Protein AF-A0A3D2RZ42-F1 (afdb_monomer)

Sequence (139 aa):
YDQDRFERKLFVTRKAIRSSLKDVEGFMITSMSSRTIVYKGMLIPHQMGDFFPDLSDSRLTSALALVHTRFPTNTFPRWDLVQPFRNLAHNGEINTLRGNINWMRGRRPTLESPLYEDISELQPIIIPRGSDSACMDNV

pLDDT: mean 91.93, std 5.29, range [71.94, 97.81]

Structure (mmCIF, N/CA/C/O backbone):
data_AF-A0A3D2RZ42-F1
#
_entry.id   AF-A0A3D2RZ42-F1
#
loop_
_atom_site.group_PDB
_atom_site.id
_atom_site.type_symbol
_atom_site.label_atom_id
_atom_site.label_alt_id
_atom_site.label_comp_id
_atom_site.label_asym_id
_atom_site.label_entity_id
_atom_site.label_seq_id
_atom_site.pdbx_PDB_ins_code
_atom_site.Cartn_x
_atom_site.Cartn_y
_atom_site.Car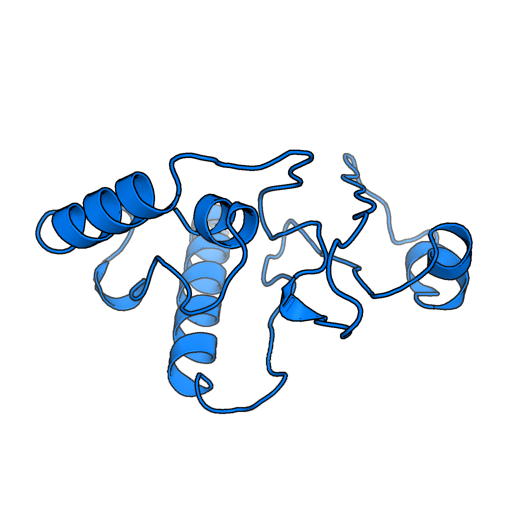tn_z
_atom_site.occupancy
_atom_site.B_iso_or_equiv
_atom_site.auth_seq_id
_atom_site.auth_comp_id
_atom_site.auth_asym_id
_atom_site.auth_atom_id
_atom_site.pdbx_PDB_model_num
ATOM 1 N N . TYR A 1 1 ? -24.497 -2.248 -7.172 1.00 77.00 1 TYR A N 1
ATOM 2 C CA . TYR A 1 1 ? -23.413 -2.688 -6.274 1.00 77.00 1 TYR A CA 1
ATOM 3 C C . TYR A 1 1 ? -22.697 -1.443 -5.787 1.00 77.00 1 TYR A C 1
ATOM 5 O O . TYR A 1 1 ? -22.402 -0.595 -6.617 1.00 77.00 1 TYR A O 1
ATOM 13 N N . ASP A 1 2 ? -22.503 -1.276 -4.479 1.00 94.56 2 ASP A N 1
ATOM 14 C CA . ASP A 1 2 ? -21.778 -0.114 -3.947 1.00 94.56 2 ASP A CA 1
ATOM 15 C C . ASP A 1 2 ? -20.274 -0.404 -3.998 1.00 94.56 2 ASP A C 1
ATOM 17 O O . ASP A 1 2 ? -19.731 -1.136 -3.165 1.00 94.56 2 ASP A O 1
ATOM 21 N N . GLN A 1 3 ? -19.629 0.142 -5.028 1.00 96.31 3 GLN A N 1
ATOM 22 C CA . GLN A 1 3 ? -18.212 -0.055 -5.293 1.00 96.31 3 GLN A CA 1
ATOM 23 C C . GLN A 1 3 ? -17.334 0.517 -4.174 1.00 96.31 3 GLN A C 1
ATOM 25 O O . GLN A 1 3 ? -16.361 -0.117 -3.772 1.00 96.31 3 GLN A O 1
ATOM 30 N N . ASP A 1 4 ? -17.679 1.683 -3.628 1.00 96.31 4 ASP A N 1
ATOM 31 C CA . ASP A 1 4 ? -16.879 2.304 -2.573 1.00 96.31 4 ASP A CA 1
ATOM 32 C C . ASP A 1 4 ? -17.012 1.529 -1.263 1.00 96.31 4 ASP A C 1
ATOM 34 O O . ASP A 1 4 ? -16.035 1.376 -0.529 1.00 96.31 4 ASP A O 1
ATOM 38 N N . ARG A 1 5 ? -18.194 0.971 -0.976 1.00 95.75 5 ARG A N 1
ATOM 39 C CA . ARG A 1 5 ? -18.367 0.041 0.146 1.00 95.75 5 ARG A CA 1
ATOM 40 C C . ARG A 1 5 ? -17.515 -1.208 -0.023 1.00 95.75 5 ARG A C 1
ATOM 42 O O . ARG A 1 5 ? -16.987 -1.700 0.973 1.00 95.75 5 ARG A O 1
ATOM 49 N N . PHE A 1 6 ? -17.367 -1.724 -1.241 1.00 96.94 6 PHE A N 1
ATOM 50 C CA . PHE A 1 6 ? -16.493 -2.869 -1.477 1.00 96.94 6 PHE A CA 1
ATOM 51 C C . PHE A 1 6 ? -15.021 -2.529 -1.248 1.00 96.94 6 PHE A C 1
ATOM 53 O O . PHE A 1 6 ? -14.350 -3.238 -0.502 1.00 96.94 6 PHE A O 1
ATOM 60 N N . GLU A 1 7 ? -14.544 -1.403 -1.780 1.00 97.31 7 GLU A N 1
ATOM 61 C CA . GLU A 1 7 ? -13.176 -0.929 -1.540 1.00 97.31 7 GLU A CA 1
ATOM 62 C C . GLU A 1 7 ? -12.903 -0.685 -0.047 1.00 97.31 7 GLU A C 1
ATOM 64 O O . GLU A 1 7 ? -11.860 -1.096 0.462 1.00 97.31 7 GLU A O 1
ATOM 69 N N . ARG A 1 8 ? -13.859 -0.105 0.698 1.00 95.25 8 ARG A N 1
ATOM 70 C CA . ARG A 1 8 ? -13.746 0.053 2.161 1.00 95.25 8 ARG A CA 1
ATOM 71 C C . ARG A 1 8 ? -13.646 -1.292 2.880 1.00 95.25 8 ARG A C 1
ATOM 73 O O . ARG A 1 8 ? -12.804 -1.440 3.763 1.00 95.25 8 ARG A O 1
ATOM 80 N N . LYS A 1 9 ? -14.450 -2.288 2.486 1.00 95.00 9 LYS A N 1
ATOM 81 C CA . LYS A 1 9 ? -14.354 -3.646 3.045 1.00 95.00 9 LYS A CA 1
ATOM 82 C C . LYS A 1 9 ? -12.984 -4.264 2.775 1.00 95.00 9 LYS A C 1
ATOM 84 O O . LYS A 1 9 ? -12.353 -4.738 3.710 1.00 95.00 9 LYS A O 1
ATOM 89 N N . LEU A 1 10 ? -12.490 -4.197 1.538 1.00 96.69 10 LEU A N 1
ATOM 90 C CA . LEU A 1 10 ? -11.157 -4.691 1.176 1.00 96.69 10 LEU A CA 1
ATOM 91 C C . LEU A 1 10 ? -10.045 -3.980 1.966 1.00 96.69 10 LEU A C 1
ATOM 93 O O . LEU A 1 10 ? -9.105 -4.626 2.430 1.00 96.69 10 LEU A O 1
ATOM 97 N N . PHE A 1 11 ? -10.167 -2.668 2.179 1.00 95.31 11 PHE A N 1
ATOM 98 C CA . PHE A 1 11 ? -9.236 -1.890 2.994 1.00 95.31 11 PHE A CA 1
ATOM 99 C C . PHE A 1 11 ? -9.188 -2.365 4.454 1.00 95.31 11 PHE A C 1
ATOM 101 O O . PHE A 1 11 ? -8.094 -2.631 4.966 1.00 95.31 11 PHE A O 1
ATOM 108 N N . VAL A 1 12 ? -10.351 -2.519 5.097 1.00 94.81 12 VAL A N 1
ATOM 109 C CA . VAL A 1 12 ? -10.470 -3.029 6.475 1.00 94.81 12 VAL A CA 1
ATOM 110 C C . VAL A 1 12 ? -9.944 -4.462 6.560 1.00 94.81 12 VAL A C 1
ATOM 112 O O . VAL A 1 12 ? -9.078 -4.750 7.384 1.00 94.81 12 VAL A O 1
ATOM 115 N N . THR A 1 13 ? -10.360 -5.348 5.650 1.00 95.44 13 THR A N 1
ATOM 116 C CA . THR A 1 13 ? -9.889 -6.740 5.593 1.00 95.44 13 THR A CA 1
ATOM 117 C C . THR A 1 13 ? -8.369 -6.818 5.452 1.00 95.44 13 THR A C 1
ATOM 119 O O . THR A 1 13 ? -7.721 -7.566 6.182 1.00 95.44 13 THR A O 1
ATOM 122 N N . ARG A 1 14 ? -7.758 -6.006 4.582 1.00 95.44 14 ARG A N 1
ATOM 123 C CA . ARG A 1 14 ? -6.296 -5.945 4.435 1.00 95.44 14 ARG A CA 1
ATOM 124 C C . ARG A 1 14 ? -5.602 -5.524 5.732 1.00 95.44 14 ARG A C 1
ATOM 126 O O . ARG A 1 14 ? -4.552 -6.079 6.064 1.00 95.44 14 ARG A 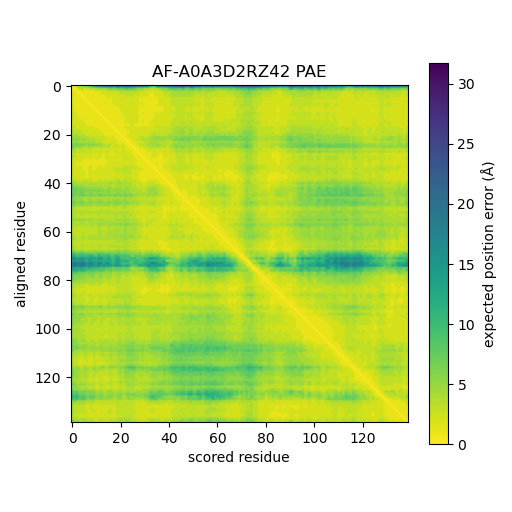O 1
ATOM 133 N N . LYS A 1 15 ? -6.144 -4.527 6.444 1.00 92.94 15 LYS A N 1
ATOM 134 C CA . LYS A 1 15 ? -5.611 -4.071 7.742 1.00 92.94 15 LYS A CA 1
ATOM 135 C C . LYS A 1 15 ? -5.737 -5.178 8.795 1.00 92.94 15 LYS A C 1
ATOM 137 O O . LYS A 1 15 ? -4.744 -5.462 9.463 1.00 92.94 15 LYS A O 1
ATOM 142 N N . ALA A 1 16 ? -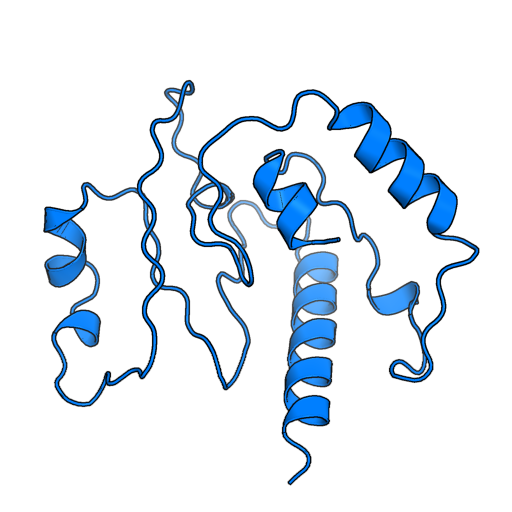6.883 -5.857 8.859 1.00 92.88 16 ALA A N 1
ATOM 143 C CA . ALA A 1 16 ? -7.123 -6.981 9.761 1.00 92.88 16 ALA A CA 1
ATOM 144 C C . ALA A 1 16 ? -6.148 -8.144 9.508 1.00 92.88 16 ALA A C 1
ATOM 146 O O . ALA A 1 16 ? -5.429 -8.532 10.425 1.00 92.88 16 ALA A O 1
ATOM 147 N N . ILE A 1 17 ? -6.019 -8.619 8.260 1.00 94.69 17 ILE A N 1
ATOM 148 C CA . ILE A 1 17 ? -5.081 -9.699 7.894 1.00 94.69 17 ILE A CA 1
ATOM 149 C C . ILE A 1 17 ? -3.653 -9.334 8.303 1.00 94.69 17 ILE A C 1
ATOM 151 O O . ILE A 1 17 ? -2.945 -10.133 8.912 1.00 94.69 17 ILE A O 1
ATOM 155 N N . ARG A 1 18 ? -3.222 -8.106 8.000 1.00 90.56 18 ARG A N 1
ATOM 156 C CA . ARG A 1 18 ? -1.884 -7.644 8.369 1.00 90.56 18 ARG A CA 1
ATOM 157 C C . ARG A 1 18 ? -1.684 -7.580 9.884 1.00 90.56 18 ARG A C 1
ATOM 159 O O . ARG A 1 18 ? -0.586 -7.869 10.343 1.00 90.56 18 ARG A O 1
ATOM 166 N N . SER A 1 19 ? -2.700 -7.181 10.647 1.00 89.94 19 SER A N 1
ATOM 167 C CA . SER A 1 19 ? -2.636 -7.166 12.112 1.00 89.94 19 SER A CA 1
ATOM 168 C C . SER A 1 19 ? -2.508 -8.586 12.674 1.00 89.94 19 SER A C 1
ATOM 170 O O . SER A 1 19 ? -1.652 -8.837 13.522 1.00 89.94 19 SER A O 1
ATOM 172 N N . SER A 1 20 ? -3.287 -9.530 12.138 1.00 92.81 20 SER A N 1
ATOM 173 C CA . SER A 1 20 ? -3.254 -10.945 12.526 1.00 92.81 20 SER A CA 1
ATOM 174 C C . SER A 1 20 ? -1.944 -11.646 12.157 1.00 92.81 20 SER A C 1
ATOM 176 O O . SER A 1 20 ? -1.506 -12.529 12.885 1.00 92.81 20 SER A O 1
ATOM 178 N N . LEU A 1 21 ? -1.303 -11.248 11.055 1.00 93.19 21 LEU A N 1
ATOM 179 C CA . LEU A 1 21 ? -0.059 -11.844 10.546 1.00 93.19 21 LEU A CA 1
ATOM 180 C C . LEU A 1 21 ? 1.171 -10.949 10.762 1.00 93.19 21 LEU A C 1
ATOM 182 O O . LEU A 1 21 ? 2.176 -11.098 10.072 1.00 93.19 21 LEU A O 1
ATOM 186 N N . LYS A 1 22 ? 1.111 -10.005 11.709 1.00 87.69 22 LYS A N 1
ATOM 187 C CA . LYS A 1 22 ? 2.175 -9.011 11.948 1.00 87.69 22 LYS A CA 1
ATOM 188 C C . LYS A 1 22 ? 3.538 -9.623 12.305 1.00 87.69 22 LYS A C 1
ATOM 190 O O . LYS A 1 22 ? 4.557 -8.983 12.067 1.00 87.69 22 LYS A O 1
ATOM 195 N N . ASP A 1 23 ? 3.529 -10.825 12.879 1.00 89.69 23 ASP A N 1
ATOM 196 C CA . ASP A 1 23 ? 4.719 -11.547 13.337 1.00 89.69 23 ASP A CA 1
ATOM 197 C C . ASP A 1 23 ? 5.233 -12.549 12.282 1.00 89.69 23 ASP A C 1
ATOM 199 O O . ASP A 1 23 ? 6.272 -13.176 12.478 1.00 89.69 23 ASP A O 1
ATOM 203 N N . VAL A 1 24 ? 4.535 -12.691 11.146 1.00 91.94 24 VAL A N 1
ATOM 204 C CA . VAL A 1 24 ? 4.980 -13.525 10.022 1.00 91.94 24 VAL A CA 1
ATOM 205 C C . VAL A 1 24 ? 5.992 -12.744 9.191 1.00 91.94 24 VAL A C 1
ATOM 207 O O . VAL A 1 24 ? 5.660 -11.763 8.520 1.00 91.94 24 VAL A O 1
ATOM 210 N N . GLU A 1 25 ? 7.245 -13.188 9.226 1.00 87.19 25 GLU A N 1
ATOM 211 C CA . GLU A 1 25 ? 8.324 -12.557 8.474 1.00 87.19 25 GLU A CA 1
ATOM 212 C C . GLU A 1 25 ? 8.062 -12.606 6.961 1.00 87.19 25 GLU A C 1
ATOM 214 O O . GLU A 1 25 ? 7.599 -13.602 6.411 1.00 87.19 25 GLU A O 1
ATOM 219 N N . GLY A 1 26 ? 8.333 -11.493 6.277 1.00 85.25 26 GLY A N 1
ATOM 220 C CA . GLY A 1 26 ? 8.165 -11.381 4.827 1.00 85.25 26 GLY A CA 1
ATOM 221 C C . GLY A 1 26 ? 6.715 -11.277 4.341 1.00 85.25 26 GLY A C 1
ATOM 222 O O . GLY A 1 26 ? 6.504 -11.033 3.153 1.00 85.25 26 GLY A O 1
ATOM 223 N N . PHE A 1 27 ? 5.711 -11.394 5.218 1.00 90.62 27 PHE A N 1
ATOM 224 C CA . PHE A 1 27 ? 4.315 -11.262 4.811 1.00 90.62 27 PHE A CA 1
ATOM 225 C C . PHE A 1 27 ? 3.972 -9.819 4.413 1.00 90.62 27 PHE A C 1
ATOM 227 O O . PHE A 1 27 ? 4.104 -8.872 5.192 1.00 90.62 27 PHE A O 1
ATOM 234 N N . MET A 1 28 ? 3.466 -9.645 3.192 1.00 89.69 28 MET A N 1
ATOM 235 C CA . MET A 1 28 ? 2.966 -8.364 2.705 1.00 89.69 28 MET A CA 1
ATOM 236 C C . MET A 1 28 ? 1.847 -8.568 1.689 1.00 89.69 28 MET A C 1
ATOM 238 O O . MET A 1 28 ? 1.976 -9.329 0.738 1.00 89.69 28 MET A O 1
ATOM 242 N N . ILE A 1 29 ? 0.797 -7.759 1.821 1.00 94.25 29 ILE A N 1
ATOM 243 C CA . ILE A 1 29 ? -0.203 -7.558 0.771 1.00 94.25 29 ILE A CA 1
ATOM 244 C C . ILE A 1 29 ? 0.182 -6.301 -0.016 1.00 94.25 29 ILE A C 1
ATOM 246 O O . ILE A 1 29 ? 0.196 -5.201 0.552 1.00 94.25 29 ILE A O 1
ATOM 250 N N . THR A 1 30 ? 0.518 -6.439 -1.301 1.00 95.19 30 THR A N 1
ATOM 251 C CA . THR A 1 30 ? 0.917 -5.309 -2.162 1.00 95.19 30 THR A CA 1
ATOM 252 C C . THR A 1 30 ? -0.271 -4.386 -2.427 1.00 95.19 30 THR A C 1
ATOM 254 O O . THR A 1 30 ? -0.213 -3.208 -2.082 1.00 95.19 30 THR A O 1
ATOM 257 N N . SER A 1 31 ? -1.378 -4.954 -2.901 1.00 96.69 31 SER A N 1
ATOM 258 C CA . SER A 1 31 ? -2.676 -4.318 -3.133 1.00 96.69 31 SER A CA 1
ATOM 259 C C . SER A 1 31 ? -3.810 -5.273 -2.750 1.00 96.69 31 SER A C 1
ATOM 261 O O . SER A 1 31 ? -3.657 -6.488 -2.804 1.00 96.69 31 SER A O 1
ATOM 263 N N . MET A 1 32 ? -4.953 -4.722 -2.348 1.00 97.81 32 MET A N 1
ATOM 264 C CA . MET A 1 32 ? -6.203 -5.462 -2.144 1.00 97.81 32 MET A CA 1
ATOM 265 C C . MET A 1 32 ? -7.326 -4.482 -2.462 1.00 97.81 32 MET A C 1
ATOM 267 O O . MET A 1 32 ? 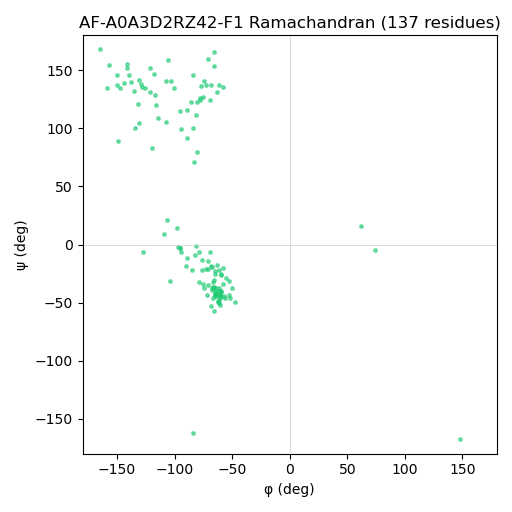-7.717 -3.682 -1.616 1.00 97.81 32 MET A O 1
ATOM 271 N N . SER A 1 33 ? -7.704 -4.462 -3.733 1.00 97.81 33 SER A N 1
ATOM 272 C CA . SER A 1 33 ? -8.644 -3.532 -4.348 1.00 97.81 33 SER A CA 1
ATOM 273 C C . SER A 1 33 ? -9.208 -4.204 -5.597 1.00 97.81 33 SER A C 1
ATOM 275 O O . SER A 1 33 ? -8.558 -5.074 -6.176 1.00 97.81 33 SER A O 1
ATOM 277 N N . SER A 1 34 ? -10.403 -3.804 -6.015 1.00 96.94 34 SER A N 1
ATOM 278 C CA . SER A 1 34 ? -10.948 -4.169 -7.327 1.00 96.94 34 SER A CA 1
ATOM 279 C C . SER A 1 34 ? -10.735 -3.085 -8.386 1.00 96.94 34 SER A C 1
ATOM 281 O O . SER A 1 34 ? -11.089 -3.283 -9.544 1.00 96.94 34 SER A O 1
ATOM 283 N N . ARG A 1 35 ? -10.138 -1.949 -8.002 1.00 96.06 35 ARG A N 1
ATOM 284 C CA . ARG A 1 35 ? -9.777 -0.836 -8.893 1.00 96.06 35 ARG A CA 1
ATOM 285 C C . ARG A 1 35 ? -8.288 -0.789 -9.209 1.00 96.06 35 ARG A C 1
ATOM 287 O O . ARG A 1 35 ? -7.914 -0.314 -10.275 1.00 96.06 35 ARG A O 1
ATOM 294 N N . THR A 1 36 ? -7.441 -1.228 -8.280 1.00 96.88 36 THR A N 1
ATOM 295 C CA . THR A 1 36 ? -5.985 -1.115 -8.408 1.00 96.88 36 THR A CA 1
ATOM 296 C C . THR A 1 36 ? -5.278 -2.431 -8.118 1.00 96.88 36 THR A C 1
ATOM 298 O O . THR A 1 36 ? -5.626 -3.173 -7.198 1.00 96.88 36 THR A O 1
ATOM 301 N N . ILE A 1 37 ? -4.233 -2.699 -8.896 1.00 97.38 37 ILE A N 1
ATOM 302 C CA . ILE A 1 37 ? -3.312 -3.812 -8.690 1.00 97.38 37 ILE A CA 1
ATOM 303 C C . ILE A 1 37 ? -1.881 -3.281 -8.725 1.00 97.38 37 ILE A C 1
ATOM 305 O O . ILE A 1 37 ? -1.557 -2.408 -9.530 1.00 97.38 37 ILE A O 1
ATOM 309 N N . VAL A 1 38 ? -1.031 -3.769 -7.822 1.00 97.31 38 VAL A N 1
ATOM 310 C CA . VAL A 1 38 ? 0.369 -3.343 -7.718 1.00 97.31 38 VAL A CA 1
ATOM 311 C C . VAL A 1 38 ? 1.288 -4.507 -8.063 1.00 97.31 38 VAL A C 1
ATOM 313 O O . VAL A 1 38 ? 1.456 -5.434 -7.266 1.00 97.31 38 VAL A O 1
ATOM 316 N N . TYR A 1 39 ? 1.933 -4.400 -9.224 1.00 96.00 39 TYR A N 1
ATOM 317 C CA . TYR A 1 39 ? 3.086 -5.208 -9.611 1.00 96.00 39 TYR A CA 1
ATOM 318 C C . TYR A 1 39 ? 4.353 -4.505 -9.132 1.00 96.00 39 TYR A C 1
ATOM 320 O O . TYR A 1 39 ? 4.647 -3.386 -9.551 1.00 96.00 39 TYR A O 1
ATOM 328 N N . LYS A 1 40 ? 5.089 -5.134 -8.215 1.00 94.44 40 LYS A N 1
ATOM 329 C CA . LYS A 1 40 ? 6.334 -4.574 -7.685 1.00 94.44 40 LYS A CA 1
ATOM 330 C C . LYS A 1 40 ? 7.312 -5.668 -7.287 1.00 94.44 40 LYS A C 1
ATOM 332 O O . LYS A 1 40 ? 6.912 -6.711 -6.777 1.00 94.44 40 LYS A O 1
ATOM 337 N N . GLY A 1 41 ? 8.598 -5.396 -7.466 1.00 9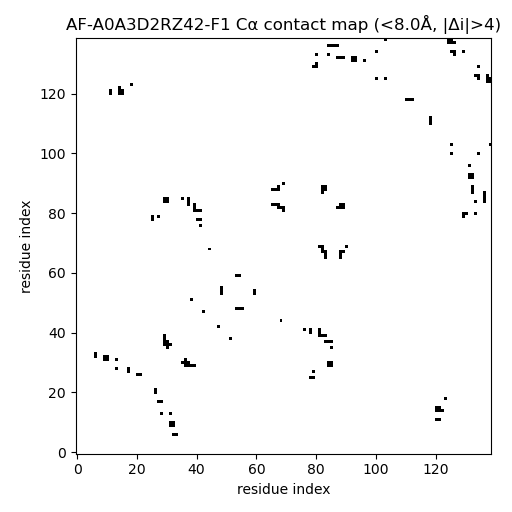2.12 41 GLY A N 1
ATOM 338 C CA . GLY A 1 41 ? 9.670 -6.313 -7.105 1.00 92.12 41 GLY A CA 1
ATOM 339 C C . GLY A 1 41 ? 11.021 -5.615 -7.069 1.00 92.12 41 GLY A C 1
ATOM 340 O O . GLY A 1 41 ? 11.161 -4.475 -7.509 1.00 92.12 41 GLY A O 1
ATOM 341 N N . MET A 1 42 ? 12.021 -6.298 -6.521 1.00 90.69 42 MET A N 1
ATOM 342 C CA . MET A 1 42 ? 13.406 -5.816 -6.505 1.00 90.69 42 MET A CA 1
ATOM 343 C C . MET A 1 42 ? 14.069 -6.155 -7.836 1.00 90.69 42 MET A C 1
ATOM 345 O O . MET A 1 42 ? 14.889 -7.063 -7.930 1.00 90.69 42 MET A O 1
ATOM 349 N N . LEU A 1 43 ? 13.628 -5.451 -8.869 1.00 90.31 43 LEU A N 1
ATOM 350 C CA . LEU A 1 43 ? 13.983 -5.694 -10.256 1.00 90.31 43 LEU A CA 1
ATOM 351 C C . LEU A 1 43 ? 14.623 -4.439 -10.838 1.00 90.31 43 LEU A C 1
ATOM 353 O O . LEU A 1 43 ? 14.299 -3.316 -10.440 1.00 90.31 43 LEU A O 1
ATOM 357 N N . ILE A 1 44 ? 15.494 -4.627 -11.822 1.00 90.19 44 ILE A N 1
ATOM 358 C CA . ILE A 1 44 ? 15.886 -3.539 -12.715 1.00 90.19 44 ILE A CA 1
ATOM 359 C C . ILE A 1 44 ? 14.708 -3.302 -13.675 1.00 90.19 44 ILE A C 1
ATOM 361 O O . ILE A 1 44 ? 14.110 -4.282 -14.119 1.00 90.19 44 ILE A O 1
ATOM 365 N N . PRO A 1 45 ? 14.355 -2.051 -14.035 1.00 90.62 45 PRO A N 1
ATOM 366 C CA . PRO A 1 45 ? 13.125 -1.768 -14.782 1.00 90.62 45 PRO A CA 1
ATOM 367 C C . PRO A 1 45 ? 12.890 -2.620 -16.040 1.00 90.62 45 PRO A C 1
ATOM 369 O O . PRO A 1 45 ? 11.764 -3.040 -16.284 1.00 90.62 45 PRO A O 1
ATOM 372 N N . HIS A 1 46 ? 13.937 -2.942 -16.807 1.00 90.75 46 HIS A N 1
ATOM 373 C CA . HIS A 1 46 ? 13.804 -3.755 -18.023 1.00 90.75 46 HIS A CA 1
ATOM 374 C C . HIS A 1 46 ? 13.425 -5.224 -17.75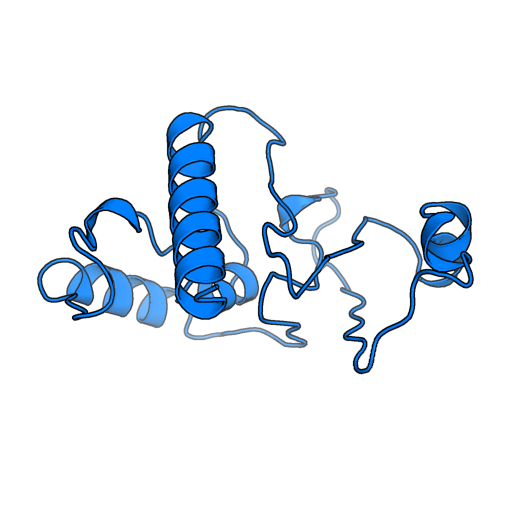7 1.00 90.75 46 HIS A C 1
ATOM 376 O O . HIS A 1 46 ? 12.934 -5.886 -18.658 1.00 90.75 46 HIS A O 1
ATOM 382 N N . GLN A 1 47 ? 13.606 -5.729 -16.532 1.00 93.75 47 GLN A N 1
ATOM 383 C CA . GLN A 1 47 ? 13.258 -7.103 -16.146 1.00 93.75 47 GLN A CA 1
ATOM 384 C C . GLN A 1 47 ? 11.772 -7.263 -15.793 1.00 93.75 47 GLN A C 1
ATOM 386 O O . GLN A 1 47 ? 11.306 -8.376 -15.564 1.00 93.75 47 GLN A O 1
ATOM 391 N N . MET A 1 48 ? 11.020 -6.162 -15.693 1.00 92.75 48 MET A N 1
ATOM 392 C CA . MET A 1 48 ? 9.650 -6.181 -15.181 1.00 92.75 48 MET A CA 1
ATOM 393 C C . MET A 1 48 ? 8.687 -6.964 -16.085 1.00 92.75 48 MET A C 1
ATOM 395 O O . MET A 1 48 ? 7.845 -7.689 -15.561 1.00 92.75 48 MET A O 1
ATOM 399 N N . GLY A 1 49 ? 8.839 -6.861 -17.410 1.00 91.81 49 GLY A N 1
ATOM 400 C CA . GLY A 1 49 ? 8.013 -7.601 -18.373 1.00 91.81 49 GLY A CA 1
ATOM 401 C C . GLY A 1 49 ? 8.258 -9.111 -18.341 1.00 91.81 49 GLY A C 1
ATOM 402 O O . GLY A 1 49 ? 7.304 -9.882 -18.387 1.00 91.81 49 GLY A O 1
ATOM 403 N N . ASP A 1 50 ? 9.516 -9.528 -18.176 1.00 94.00 50 ASP A N 1
ATOM 404 C CA . ASP A 1 50 ? 9.882 -10.947 -18.103 1.00 94.00 50 ASP A CA 1
ATOM 405 C C . ASP A 1 50 ? 9.487 -11.569 -16.756 1.00 94.00 50 ASP A C 1
ATOM 407 O O . ASP A 1 50 ? 9.056 -12.719 -16.691 1.00 94.00 50 ASP A O 1
ATOM 411 N N . PHE A 1 51 ? 9.623 -10.809 -15.663 1.00 95.81 51 PHE A N 1
ATOM 412 C CA . PHE A 1 51 ? 9.297 -11.286 -14.318 1.00 95.81 51 PHE A CA 1
ATOM 413 C C . PHE A 1 51 ? 7.786 -11.347 -14.061 1.00 95.81 51 PHE A C 1
ATOM 415 O O . PHE A 1 51 ? 7.318 -12.231 -13.343 1.00 95.81 51 PHE A O 1
ATOM 422 N N . PHE A 1 52 ? 7.016 -10.422 -14.642 1.00 96.75 52 PHE A N 1
ATOM 423 C CA . PHE A 1 52 ? 5.556 -10.405 -14.570 1.00 96.75 52 PHE A CA 1
ATOM 424 C C . PHE A 1 52 ? 4.957 -10.514 -15.981 1.00 96.75 52 PHE A C 1
ATOM 426 O O . PHE A 1 52 ? 4.567 -9.492 -16.552 1.00 96.75 52 PHE A O 1
ATOM 433 N N . PRO A 1 53 ? 4.830 -11.736 -16.536 1.00 96.00 53 PRO A N 1
ATOM 434 C CA . PRO A 1 53 ? 4.307 -11.950 -17.887 1.00 96.00 53 PRO A CA 1
ATOM 435 C C . PRO A 1 53 ? 2.917 -11.345 -18.117 1.00 96.00 53 PRO A C 1
ATOM 437 O O . PRO A 1 53 ? 2.619 -10.910 -19.228 1.00 96.00 53 PRO A O 1
ATOM 440 N N . ASP A 1 54 ? 2.099 -11.245 -17.062 1.00 96.62 54 ASP A N 1
ATOM 441 C CA . ASP A 1 54 ? 0.789 -10.582 -17.080 1.00 96.62 54 ASP A CA 1
ATOM 442 C C . ASP A 1 54 ? 0.853 -9.146 -17.624 1.00 96.62 54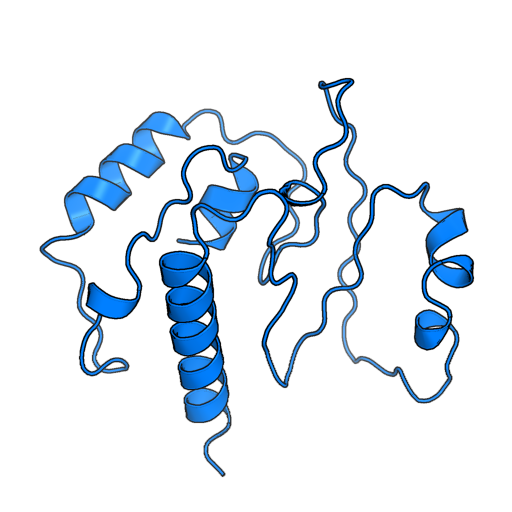 ASP A C 1
ATOM 444 O O . ASP A 1 54 ? -0.096 -8.684 -18.251 1.00 96.62 54 ASP A O 1
ATOM 448 N N . LEU A 1 55 ? 1.969 -8.433 -17.414 1.00 95.31 55 LEU A N 1
ATOM 449 C CA . LEU A 1 55 ? 2.154 -7.063 -17.904 1.00 95.31 55 LEU A CA 1
ATOM 450 C C . LEU A 1 55 ? 2.236 -6.977 -19.432 1.00 95.31 55 LEU A C 1
ATOM 452 O O . LEU A 1 55 ? 2.033 -5.901 -19.991 1.00 95.31 55 LEU A O 1
ATOM 456 N N . SER A 1 56 ? 2.534 -8.094 -20.098 1.00 93.19 56 SER A N 1
ATOM 457 C CA . SER A 1 56 ? 2.553 -8.200 -21.560 1.00 93.19 56 SER A CA 1
ATOM 458 C C . SER A 1 56 ? 1.229 -8.731 -22.127 1.00 93.19 56 SER A C 1
ATOM 460 O O . SER A 1 56 ? 1.076 -8.830 -23.345 1.00 93.19 56 SER A O 1
ATOM 462 N N . ASP A 1 57 ? 0.264 -9.089 -21.273 1.00 96.31 57 ASP A N 1
ATOM 463 C CA . ASP A 1 57 ? -1.033 -9.604 -21.702 1.00 96.31 57 ASP A CA 1
ATOM 464 C C . ASP A 1 57 ? -1.951 -8.468 -22.175 1.00 96.31 57 ASP A C 1
ATOM 466 O O . ASP A 1 57 ? -2.243 -7.525 -21.442 1.00 96.31 57 ASP A O 1
ATOM 470 N N . SER A 1 58 ? -2.481 -8.593 -23.394 1.00 96.81 58 SER A N 1
ATOM 471 C CA . SER A 1 58 ? -3.397 -7.612 -24.001 1.00 96.81 58 SER A CA 1
ATOM 472 C C . SER A 1 58 ? -4.677 -7.332 -23.199 1.00 96.81 58 SER A C 1
ATOM 474 O O . SER A 1 58 ? -5.310 -6.297 -23.404 1.00 96.81 58 SER A O 1
ATOM 476 N N . ARG A 1 59 ? -5.074 -8.235 -22.292 1.00 97.19 59 ARG A N 1
ATOM 477 C CA . ARG A 1 59 ? -6.231 -8.062 -21.401 1.00 97.19 59 ARG A CA 1
ATOM 478 C C . ARG A 1 59 ? -5.931 -7.113 -20.245 1.00 97.19 59 ARG A C 1
ATOM 480 O O . ARG A 1 59 ? -6.866 -6.562 -19.664 1.00 97.19 59 ARG A O 1
ATOM 487 N N . LEU A 1 60 ? -4.658 -6.918 -19.895 1.00 96.56 60 LEU A N 1
ATOM 488 C CA . LEU A 1 60 ? -4.253 -5.983 -18.854 1.00 96.56 60 LEU A CA 1
ATOM 489 C C . LEU A 1 60 ? -4.224 -4.558 -19.416 1.00 96.56 60 LEU A C 1
ATOM 491 O O . LEU A 1 60 ? -3.183 -3.997 -19.748 1.00 96.56 60 LEU A O 1
ATOM 495 N N . THR A 1 61 ? -5.403 -3.956 -19.509 1.00 97.12 61 THR A N 1
ATOM 496 C CA . THR A 1 61 ? -5.567 -2.561 -19.922 1.00 97.12 61 THR A CA 1
ATOM 497 C C . THR A 1 61 ? -5.852 -1.679 -18.715 1.00 97.12 61 THR A C 1
ATOM 499 O O . THR A 1 61 ? -6.640 -2.055 -17.848 1.00 97.12 61 THR A O 1
ATOM 502 N N . SER A 1 62 ? -5.276 -0.479 -18.674 1.00 96.88 62 SER A N 1
ATOM 503 C CA . SER A 1 62 ? -5.572 0.508 -17.635 1.00 96.88 62 SER A CA 1
ATOM 504 C C . SER A 1 62 ? -5.655 1.912 -18.220 1.00 96.88 62 SER A C 1
ATOM 506 O O . SER A 1 62 ? -4.904 2.257 -19.129 1.00 96.88 62 SER A O 1
ATOM 508 N N . ALA A 1 63 ? -6.537 2.741 -17.659 1.00 97.50 63 ALA A N 1
ATOM 509 C CA . ALA A 1 63 ? -6.599 4.168 -17.974 1.00 97.50 63 ALA A CA 1
ATOM 510 C C . ALA A 1 63 ? -5.416 4.956 -17.376 1.00 97.50 63 ALA A C 1
ATOM 512 O O . ALA A 1 63 ? -5.113 6.054 -17.834 1.00 97.50 63 ALA A O 1
ATOM 513 N N . LEU A 1 64 ? -4.762 4.409 -16.345 1.00 96.50 64 LEU A N 1
ATOM 514 C CA . LEU A 1 64 ? -3.649 5.042 -15.642 1.00 96.50 64 LEU A CA 1
ATOM 515 C C . LEU A 1 64 ? -2.610 4.001 -15.215 1.00 96.50 64 LEU A C 1
ATOM 517 O O . LEU A 1 64 ? -2.956 2.936 -14.702 1.00 96.50 64 LEU A O 1
ATOM 521 N N . ALA A 1 65 ? -1.334 4.347 -15.356 1.00 95.38 65 ALA A N 1
ATOM 522 C CA . ALA A 1 65 ? -0.224 3.593 -14.789 1.00 95.38 65 ALA A CA 1
ATOM 523 C C . ALA A 1 65 ? 0.651 4.518 -13.937 1.00 95.38 65 ALA A C 1
ATOM 525 O O . ALA A 1 65 ? 0.986 5.626 -14.354 1.00 95.38 65 ALA A O 1
ATOM 526 N N . LEU A 1 66 ? 1.030 4.046 -12.748 1.00 95.50 66 LEU A N 1
ATOM 527 C CA . LEU A 1 66 ? 1.993 4.706 -11.871 1.00 95.50 66 LEU A CA 1
ATOM 528 C C . LEU A 1 66 ? 3.216 3.802 -11.730 1.00 95.50 66 LEU A C 1
ATOM 530 O O . LEU A 1 66 ? 3.103 2.672 -11.259 1.00 95.50 66 LEU A O 1
ATOM 534 N N . VAL A 1 67 ? 4.381 4.308 -12.125 1.00 94.62 67 VAL A N 1
ATOM 535 C CA . VAL A 1 67 ? 5.649 3.571 -12.087 1.00 94.62 67 VAL A CA 1
ATOM 536 C C . VAL A 1 67 ? 6.634 4.261 -11.157 1.00 94.62 67 VAL A C 1
ATOM 538 O O . VAL A 1 67 ? 6.643 5.486 -11.040 1.00 94.62 67 VAL A O 1
ATOM 541 N N . HIS A 1 68 ? 7.473 3.478 -10.482 1.00 95.38 68 HIS A N 1
ATOM 542 C CA . HIS A 1 68 ? 8.475 4.011 -9.570 1.00 95.38 68 HIS A CA 1
ATOM 543 C C . HIS A 1 68 ? 9.729 3.141 -9.557 1.00 95.38 68 HIS A C 1
ATOM 545 O O . HIS A 1 68 ? 9.648 1.926 -9.402 1.00 95.38 68 HIS A O 1
ATOM 551 N N . THR A 1 69 ? 10.897 3.779 -9.626 1.00 92.50 69 THR A N 1
ATOM 552 C CA . THR A 1 69 ? 12.192 3.136 -9.368 1.00 92.50 69 THR A CA 1
ATOM 553 C C . THR A 1 69 ? 12.825 3.792 -8.153 1.00 92.50 69 THR A C 1
ATOM 555 O O . THR A 1 69 ? 12.904 5.014 -8.071 1.00 92.50 69 THR A O 1
ATOM 558 N N . ARG A 1 70 ? 13.253 2.982 -7.183 1.00 86.44 70 ARG A N 1
ATOM 559 C CA . ARG A 1 70 ? 13.898 3.464 -5.958 1.00 86.44 70 ARG A CA 1
ATOM 560 C C . ARG A 1 70 ? 15.408 3.299 -6.084 1.00 86.44 70 ARG A C 1
ATOM 562 O O . ARG A 1 70 ? 15.858 2.212 -6.427 1.00 86.44 70 ARG A O 1
ATOM 569 N N . PHE A 1 71 ? 16.167 4.323 -5.702 1.00 82.62 71 PHE A N 1
ATOM 570 C CA . PHE A 1 71 ? 17.591 4.191 -5.391 1.00 82.62 71 PHE A CA 1
ATOM 571 C C . PHE A 1 71 ? 17.755 3.984 -3.878 1.00 82.62 71 PHE A C 1
ATOM 573 O O . PHE A 1 71 ? 17.616 4.939 -3.112 1.00 82.62 71 PHE A O 1
ATOM 580 N N . PRO A 1 72 ? 17.947 2.739 -3.402 1.00 73.75 72 PRO A N 1
ATOM 581 C CA . PRO A 1 72 ? 18.123 2.479 -1.981 1.00 73.75 72 PRO A CA 1
ATOM 582 C C . PRO A 1 72 ? 19.502 2.944 -1.498 1.00 73.75 72 PRO A C 1
ATOM 584 O O . PRO A 1 72 ? 20.516 2.647 -2.119 1.00 73.75 72 PRO A O 1
ATOM 587 N N . THR A 1 73 ? 19.554 3.582 -0.329 1.00 74.44 73 THR A N 1
ATOM 588 C CA . THR A 1 73 ? 20.804 3.796 0.425 1.00 74.44 73 THR A CA 1
ATOM 589 C C . THR A 1 73 ? 21.208 2.567 1.254 1.00 74.44 73 THR A C 1
ATOM 591 O O . THR A 1 73 ? 22.235 2.579 1.926 1.00 74.44 73 THR A O 1
ATOM 594 N N . ASN A 1 74 ? 20.403 1.496 1.224 1.00 71.94 74 ASN A N 1
ATOM 595 C CA . ASN A 1 74 ? 20.633 0.240 1.932 1.00 71.94 74 ASN A CA 1
ATOM 596 C C . ASN A 1 74 ? 21.045 -0.889 0.974 1.00 71.94 74 ASN A C 1
ATOM 598 O O . ASN A 1 74 ? 20.474 -1.036 -0.101 1.00 71.94 74 ASN A O 1
ATOM 602 N N . THR A 1 75 ? 21.989 -1.729 1.403 1.00 73.06 75 THR A N 1
ATOM 603 C CA . THR A 1 75 ? 22.467 -2.895 0.638 1.00 73.06 75 THR A CA 1
ATOM 604 C C . THR A 1 75 ? 21.598 -4.141 0.823 1.00 73.06 75 THR A C 1
ATOM 606 O O . THR A 1 75 ? 21.601 -5.018 -0.035 1.00 73.06 75 THR A O 1
ATOM 609 N N . PHE A 1 76 ? 20.831 -4.227 1.918 1.00 79.38 76 PHE A N 1
ATOM 610 C CA . PHE A 1 76 ? 19.955 -5.370 2.176 1.00 79.38 76 PHE A CA 1
ATOM 611 C C . PHE A 1 76 ? 18.585 -5.215 1.496 1.00 79.38 76 PHE A C 1
ATOM 613 O O . PHE A 1 76 ? 17.868 -4.246 1.787 1.00 79.38 76 PHE A O 1
ATOM 620 N N . PRO A 1 77 ? 18.193 -6.173 0.636 1.00 78.00 77 PRO A N 1
ATOM 621 C CA . PRO A 1 77 ? 16.914 -6.151 -0.057 1.00 78.00 77 PRO A CA 1
ATOM 622 C C . PRO A 1 77 ? 15.735 -6.240 0.918 1.00 78.00 77 PRO A C 1
ATOM 624 O O . PRO A 1 77 ? 15.688 -7.117 1.778 1.00 78.00 77 PRO A O 1
ATOM 627 N N . ARG A 1 78 ? 14.754 -5.346 0.763 1.00 84.94 78 ARG A N 1
ATOM 628 C CA . ARG A 1 78 ? 13.517 -5.311 1.559 1.00 84.94 78 ARG A CA 1
ATOM 629 C C . ARG A 1 78 ? 12.318 -5.122 0.633 1.00 84.94 78 ARG A C 1
ATOM 631 O O . ARG A 1 78 ? 12.037 -4.006 0.194 1.00 84.94 78 ARG A O 1
ATOM 638 N N . TRP A 1 79 ? 11.626 -6.222 0.333 1.00 87.62 79 TRP A N 1
ATOM 639 C CA . TRP A 1 79 ? 10.459 -6.259 -0.562 1.00 87.62 79 TRP A CA 1
ATOM 640 C C . TRP A 1 79 ? 9.329 -5.329 -0.105 1.00 87.62 79 TRP A C 1
ATOM 642 O O . TRP A 1 79 ? 8.643 -4.721 -0.927 1.00 87.62 79 TRP A O 1
ATOM 652 N N . ASP A 1 80 ? 9.161 -5.176 1.209 1.00 85.81 80 ASP A N 1
ATOM 653 C CA . ASP A 1 80 ? 8.142 -4.324 1.819 1.00 85.81 80 ASP A CA 1
ATOM 654 C C . ASP A 1 80 ? 8.329 -2.831 1.514 1.00 85.81 80 ASP A C 1
ATOM 656 O O . ASP A 1 80 ? 7.355 -2.076 1.523 1.00 85.81 80 ASP A O 1
ATOM 660 N N . LEU A 1 81 ? 9.554 -2.418 1.180 1.00 89.44 81 LEU A N 1
ATOM 661 C CA . LEU A 1 81 ? 9.915 -1.029 0.888 1.00 89.44 81 LEU A CA 1
ATOM 662 C C . LEU A 1 81 ? 9.880 -0.673 -0.603 1.00 89.44 81 LEU A C 1
ATOM 664 O O . LEU A 1 81 ? 10.074 0.493 -0.954 1.00 89.44 81 LEU A O 1
ATOM 668 N N . VAL A 1 82 ? 9.665 -1.653 -1.483 1.00 92.38 82 VAL A N 1
ATOM 669 C CA . VAL A 1 82 ? 9.528 -1.394 -2.919 1.00 92.38 82 VAL A CA 1
ATOM 670 C C . VAL A 1 82 ? 8.226 -0.632 -3.165 1.00 92.38 82 VAL A C 1
ATOM 672 O O . VAL A 1 82 ? 7.188 -0.948 -2.578 1.00 92.38 82 VAL A O 1
ATOM 675 N N . GLN A 1 83 ? 8.297 0.371 -4.034 1.00 94.62 83 GLN A N 1
ATOM 676 C CA . GLN A 1 83 ? 7.177 1.205 -4.467 1.00 94.62 83 GLN A CA 1
ATOM 677 C C . GLN A 1 83 ? 6.750 0.818 -5.899 1.00 94.62 83 GLN A C 1
ATOM 679 O O . GLN A 1 83 ? 7.581 0.252 -6.610 1.00 94.62 83 GLN A O 1
ATOM 684 N N . PRO A 1 84 ? 5.516 1.121 -6.349 1.00 96.69 84 PRO A N 1
ATOM 685 C CA . PRO A 1 84 ? 4.484 1.924 -5.680 1.00 96.69 84 PRO A CA 1
ATOM 686 C C . PRO A 1 84 ? 3.924 1.294 -4.398 1.00 96.69 84 PRO A C 1
ATOM 688 O O . PRO A 1 84 ? 3.944 0.072 -4.210 1.00 96.69 84 PRO A O 1
ATOM 691 N N . PHE A 1 85 ? 3.437 2.141 -3.494 1.00 95.69 85 PHE A N 1
ATOM 692 C CA . PHE A 1 85 ? 2.517 1.717 -2.444 1.00 95.69 85 PHE A CA 1
ATOM 693 C C . PHE A 1 85 ? 1.077 1.704 -2.979 1.00 95.69 85 PHE A C 1
ATOM 695 O O . PHE A 1 85 ? 0.865 1.621 -4.186 1.00 95.69 85 PHE A O 1
ATOM 702 N N . ARG A 1 86 ? 0.069 1.693 -2.101 1.00 95.06 86 ARG A N 1
ATOM 703 C CA . ARG A 1 86 ? -1.320 1.448 -2.517 1.00 95.06 86 ARG A CA 1
ATOM 704 C C . ARG A 1 86 ? -1.952 2.685 -3.137 1.00 95.06 86 ARG A C 1
ATOM 706 O O . ARG A 1 86 ? -2.764 2.542 -4.042 1.00 95.06 86 ARG A O 1
ATOM 713 N N . ASN A 1 87 ? -1.553 3.862 -2.665 1.00 93.00 87 ASN A N 1
ATOM 714 C CA . ASN A 1 87 ? -2.049 5.156 -3.123 1.00 93.00 87 ASN A CA 1
ATOM 715 C C . ASN A 1 87 ? -0.919 6.119 -3.526 1.00 93.00 87 ASN A C 1
ATOM 717 O O . ASN A 1 87 ? -1.200 7.209 -4.014 1.00 93.00 87 ASN A O 1
ATOM 721 N N . LEU A 1 88 ? 0.349 5.751 -3.301 1.00 95.12 88 LEU A N 1
ATOM 722 C CA . LEU A 1 88 ? 1.483 6.670 -3.397 1.00 95.12 88 LEU A CA 1
ATOM 723 C C . LEU A 1 88 ? 2.696 6.047 -4.099 1.00 95.12 88 LEU A C 1
ATOM 725 O O . LEU A 1 88 ? 3.089 4.915 -3.814 1.00 95.12 88 LEU A O 1
ATOM 729 N N . ALA A 1 89 ? 3.350 6.849 -4.935 1.00 96.12 89 ALA A N 1
ATOM 730 C CA . ALA A 1 89 ? 4.761 6.714 -5.267 1.00 96.12 89 ALA A CA 1
ATOM 731 C C . ALA A 1 89 ? 5.463 8.026 -4.895 1.00 96.12 89 ALA A C 1
ATOM 733 O O . ALA A 1 89 ? 4.981 9.104 -5.235 1.00 96.12 89 ALA A O 1
ATOM 734 N N . HIS A 1 90 ? 6.574 7.941 -4.178 1.00 95.44 90 HIS A N 1
ATOM 735 C CA . HIS A 1 90 ? 7.260 9.081 -3.594 1.00 95.44 90 HIS A CA 1
ATOM 736 C C . HIS A 1 90 ? 8.751 9.028 -3.908 1.00 95.44 90 HIS A C 1
ATOM 738 O O . HIS A 1 90 ? 9.444 8.082 -3.523 1.00 95.44 90 HIS A O 1
ATOM 744 N N . ASN A 1 91 ? 9.218 10.087 -4.570 1.00 94.50 91 ASN A N 1
ATOM 745 C CA . ASN A 1 91 ? 10.621 10.353 -4.832 1.00 94.50 91 ASN A CA 1
ATOM 746 C C . ASN A 1 91 ? 11.081 11.512 -3.940 1.00 94.50 91 ASN A C 1
ATOM 748 O O . ASN A 1 91 ? 10.726 12.665 -4.185 1.00 94.50 91 ASN A O 1
ATOM 752 N N . GLY A 1 92 ? 11.837 11.188 -2.896 1.00 92.12 92 GLY A N 1
ATOM 753 C CA . GLY A 1 92 ? 12.314 12.149 -1.912 1.00 92.12 92 GLY A CA 1
ATOM 754 C C . GLY A 1 92 ? 12.445 11.522 -0.531 1.00 92.12 92 GLY A C 1
ATOM 755 O O . GLY A 1 92 ? 12.363 10.302 -0.375 1.00 92.12 92 GLY A O 1
ATOM 756 N N . GLU A 1 93 ? 12.621 12.383 0.467 1.00 93.38 93 GLU A N 1
ATOM 757 C CA . GLU A 1 93 ? 12.711 12.006 1.874 1.00 93.38 93 GLU A CA 1
ATOM 758 C C . GLU A 1 93 ? 11.861 12.951 2.733 1.00 93.38 93 GLU A C 1
ATOM 760 O O . GLU A 1 93 ? 11.925 14.177 2.603 1.00 93.38 93 GLU A O 1
ATOM 765 N N . ILE A 1 94 ? 11.047 12.385 3.626 1.00 94.12 94 ILE A N 1
ATOM 766 C CA . ILE A 1 94 ? 10.220 13.149 4.565 1.00 94.12 94 ILE A CA 1
ATOM 767 C C . ILE A 1 94 ? 11.021 13.406 5.844 1.00 94.12 94 ILE A C 1
ATOM 769 O O . ILE A 1 94 ? 10.959 12.653 6.818 1.00 94.12 94 ILE A O 1
ATOM 773 N N . ASN A 1 95 ? 11.716 14.540 5.877 1.00 96.12 95 ASN A N 1
ATOM 774 C CA . ASN A 1 95 ? 12.598 14.926 6.987 1.00 96.12 95 ASN A CA 1
ATOM 775 C C . ASN A 1 95 ? 11.878 15.134 8.337 1.00 96.12 95 ASN A C 1
ATOM 777 O O . ASN A 1 95 ? 12.500 15.114 9.397 1.00 96.12 95 ASN A O 1
ATOM 781 N N . THR A 1 96 ? 10.553 15.316 8.330 1.00 95.50 96 THR A N 1
ATOM 782 C CA . THR A 1 96 ? 9.729 15.541 9.533 1.00 95.50 96 THR A CA 1
ATOM 783 C C . THR A 1 96 ? 9.029 14.278 10.047 1.00 95.50 96 THR A C 1
ATOM 785 O O . THR A 1 96 ? 8.147 14.363 10.907 1.00 95.50 96 THR A O 1
ATOM 788 N N . LEU A 1 97 ? 9.433 13.090 9.572 1.00 92.88 97 LEU A N 1
ATOM 789 C CA . LEU A 1 97 ? 8.750 11.814 9.819 1.00 92.88 97 LEU A CA 1
ATOM 790 C C . LEU A 1 97 ? 8.391 11.571 11.291 1.00 92.88 97 LEU A C 1
ATOM 792 O O . LEU A 1 97 ? 7.249 11.239 11.604 1.00 92.88 97 LEU A O 1
ATOM 796 N N . ARG A 1 98 ? 9.342 11.751 12.215 1.00 93.44 98 ARG A N 1
ATOM 797 C CA . ARG A 1 98 ? 9.111 11.509 13.650 1.00 93.44 98 ARG A CA 1
ATOM 798 C C . ARG A 1 98 ? 8.007 12.406 14.217 1.00 93.44 98 ARG A C 1
ATOM 800 O O . ARG A 1 98 ? 7.195 11.933 15.011 1.00 93.44 98 ARG A O 1
ATOM 807 N N . GLY A 1 99 ? 7.965 13.672 13.802 1.00 96.00 99 GLY A N 1
ATOM 808 C CA . GLY A 1 99 ? 6.903 14.605 14.177 1.00 96.00 99 GLY A CA 1
ATOM 809 C C . GLY A 1 99 ? 5.550 14.131 13.655 1.00 96.00 99 GLY A C 1
ATOM 810 O O . GLY A 1 99 ? 4.612 13.991 14.435 1.00 96.00 99 GLY A O 1
ATOM 811 N N . ASN A 1 100 ? 5.478 13.781 12.370 1.00 94.69 100 ASN A N 1
ATOM 812 C CA . ASN A 1 100 ? 4.249 13.304 11.727 1.00 94.69 100 ASN A CA 1
ATOM 813 C C . ASN A 1 100 ? 3.718 12.016 12.381 1.00 94.69 100 ASN A C 1
ATOM 815 O O . ASN A 1 100 ? 2.525 11.909 12.665 1.00 94.69 100 ASN A O 1
ATOM 819 N N . ILE A 1 101 ? 4.602 11.063 12.701 1.00 94.06 101 ILE A N 1
ATOM 820 C CA . ILE A 1 101 ? 4.238 9.832 13.419 1.00 94.06 101 ILE A CA 1
ATOM 821 C C . ILE A 1 101 ? 3.660 10.156 14.799 1.00 94.06 101 ILE A C 1
ATOM 823 O O . ILE A 1 101 ? 2.640 9.585 15.185 1.00 94.06 101 ILE A O 1
ATOM 827 N N . ASN A 1 102 ? 4.293 11.060 15.550 1.00 94.19 102 ASN A N 1
ATOM 828 C CA . ASN A 1 102 ? 3.821 11.438 16.880 1.00 94.19 102 ASN A CA 1
ATOM 829 C C . ASN A 1 102 ? 2.461 12.145 16.820 1.00 94.19 102 ASN A C 1
ATOM 831 O O . ASN A 1 102 ? 1.574 11.805 17.602 1.00 94.19 102 ASN A O 1
ATOM 835 N N . TRP A 1 103 ? 2.262 13.045 15.854 1.00 94.44 103 TRP A N 1
ATOM 836 C CA . TRP A 1 103 ? 0.967 13.684 15.615 1.00 94.44 103 TRP A CA 1
ATOM 837 C C . TRP A 1 103 ? -0.128 12.665 15.294 1.00 94.44 103 TRP A C 1
ATOM 839 O O . TRP A 1 103 ? -1.203 12.711 15.891 1.00 94.44 103 TRP A O 1
ATOM 849 N N . MET A 1 104 ? 0.151 11.694 14.422 1.00 93.88 104 MET A N 1
ATOM 850 C CA . MET A 1 104 ? -0.814 10.640 14.095 1.00 93.88 104 MET A CA 1
ATOM 851 C C . MET A 1 104 ? -1.122 9.721 15.278 1.00 93.88 104 MET A C 1
ATOM 853 O O . MET A 1 104 ? -2.273 9.333 15.467 1.00 93.88 104 MET A O 1
ATOM 857 N N . ARG A 1 105 ? -0.129 9.407 16.119 1.00 91.12 105 ARG A N 1
ATOM 858 C CA . ARG A 1 105 ? -0.355 8.657 17.365 1.00 91.12 105 ARG A CA 1
ATOM 859 C C . ARG A 1 105 ? -1.237 9.431 18.344 1.00 91.12 105 ARG A C 1
ATOM 861 O O . ARG A 1 105 ? -2.129 8.828 18.932 1.00 91.12 105 ARG A O 1
ATOM 868 N N . GLY A 1 106 ? -1.026 10.741 18.481 1.00 92.81 106 GLY A N 1
ATOM 869 C CA . GLY A 1 106 ? -1.829 11.609 19.348 1.00 92.81 106 GLY A CA 1
ATOM 870 C C . GLY A 1 106 ? -3.283 11.761 18.894 1.00 92.81 106 GLY A C 1
ATOM 871 O O . GLY A 1 106 ? -4.166 11.889 19.732 1.00 92.81 106 GLY A O 1
ATOM 872 N N . ARG A 1 107 ? -3.550 11.677 17.583 1.00 91.25 107 ARG A N 1
ATOM 873 C CA . ARG A 1 107 ? -4.908 11.726 17.007 1.00 91.25 107 ARG A CA 1
ATOM 874 C C . ARG A 1 107 ? -5.709 10.436 17.162 1.00 91.25 107 ARG A C 1
ATOM 876 O O . ARG A 1 107 ? -6.913 10.448 16.936 1.00 91.25 107 ARG A O 1
ATOM 883 N N . ARG A 1 108 ? -5.072 9.321 17.531 1.00 87.19 108 ARG A N 1
ATOM 884 C CA . ARG A 1 108 ? -5.733 8.010 17.619 1.00 87.19 108 ARG A CA 1
ATOM 885 C C . ARG A 1 108 ? -7.017 8.009 18.471 1.00 87.19 108 ARG A C 1
ATOM 887 O O . ARG A 1 108 ? -7.974 7.399 18.008 1.00 87.19 108 ARG A O 1
ATOM 894 N N . PRO A 1 109 ? -7.080 8.649 19.658 1.00 88.56 109 PRO A N 1
ATOM 895 C CA . PRO A 1 109 ? -8.283 8.629 20.497 1.00 88.56 109 PRO A CA 1
ATOM 896 C C . PRO A 1 109 ? -9.451 9.451 19.943 1.00 88.56 109 PRO A C 1
ATOM 898 O O . PRO A 1 109 ? -10.583 9.231 20.350 1.00 88.56 109 PRO A O 1
ATOM 901 N N . THR A 1 110 ? -9.179 10.408 19.053 1.00 91.62 110 THR A N 1
ATOM 902 C CA . THR A 1 110 ? -10.175 11.344 18.506 1.00 91.62 110 THR A CA 1
ATOM 903 C C . THR A 1 110 ? -10.490 11.063 17.039 1.00 91.62 110 THR A C 1
ATOM 905 O O . THR A 1 110 ? -11.079 11.903 16.366 1.00 91.62 110 THR A O 1
ATOM 908 N N . LEU A 1 111 ? -10.001 9.949 16.490 1.00 91.69 111 LEU A N 1
ATOM 909 C CA . LEU A 1 111 ? -10.227 9.604 15.096 1.00 91.69 111 LEU A CA 1
ATOM 910 C C . LEU A 1 111 ? -11.642 9.041 14.959 1.00 91.69 111 LEU A C 1
ATOM 912 O O . LEU A 1 111 ? -11.971 8.063 15.620 1.00 91.69 111 LEU A O 1
ATOM 916 N N . GLU A 1 112 ? -12.445 9.631 14.083 1.00 92.69 112 GLU A N 1
ATOM 917 C CA . GLU A 1 112 ? -13.810 9.197 13.794 1.00 92.69 112 GLU A CA 1
ATOM 918 C C . GLU A 1 112 ? -14.106 9.336 12.300 1.00 92.69 112 GLU A C 1
ATOM 920 O O . GLU A 1 112 ? -13.469 10.113 11.583 1.00 92.69 112 GLU A O 1
ATOM 925 N N . SER A 1 113 ? -15.055 8.550 11.802 1.00 93.06 113 SER A N 1
ATOM 926 C CA . SER A 1 113 ? -15.514 8.659 10.423 1.00 93.06 113 SER A CA 1
ATOM 927 C C . SER A 1 113 ? -16.899 8.035 10.284 1.00 93.06 113 SER A C 1
ATOM 929 O O . SER A 1 113 ? -17.081 6.904 10.725 1.00 93.06 113 SER A O 1
ATOM 931 N N . PRO A 1 114 ? -17.849 8.690 9.593 1.00 94.38 114 PRO A N 1
ATOM 932 C CA . PRO A 1 114 ? -19.173 8.116 9.342 1.00 94.38 114 PRO A CA 1
ATOM 933 C C . PRO A 1 114 ? -19.139 6.930 8.361 1.00 94.38 114 PRO A C 1
ATOM 935 O O . PRO A 1 114 ? -20.165 6.305 8.108 1.00 94.38 114 PRO A O 1
ATOM 938 N N . LEU A 1 115 ? -17.979 6.639 7.758 1.00 93.19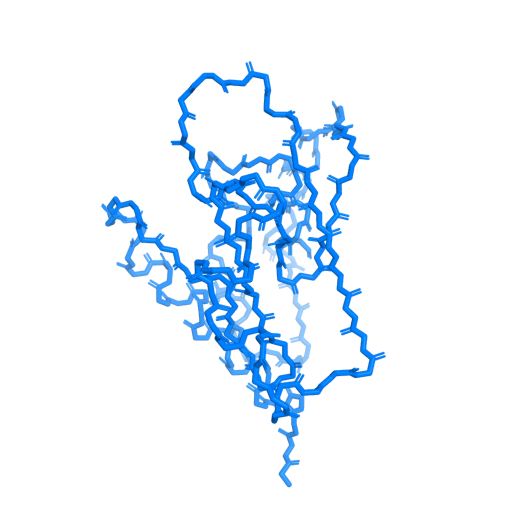 115 LEU A N 1
ATOM 939 C CA . LEU A 1 115 ? -17.807 5.578 6.764 1.00 93.19 115 LEU A CA 1
ATOM 940 C C . LEU A 1 115 ? -17.449 4.215 7.372 1.00 93.19 115 LEU A C 1
ATOM 942 O O . LEU A 1 115 ? -17.466 3.220 6.641 1.00 93.19 115 LEU A O 1
ATOM 946 N N . TYR A 1 116 ? -17.103 4.175 8.661 1.00 90.38 116 TYR A N 1
ATOM 947 C CA . TYR A 1 116 ? -16.670 2.976 9.377 1.00 90.38 116 TYR A CA 1
ATOM 948 C C . TYR A 1 116 ? -17.491 2.815 10.658 1.00 90.38 116 TYR A C 1
ATOM 950 O O . TYR A 1 116 ? -17.691 3.784 11.383 1.00 90.38 116 TYR A O 1
ATOM 958 N N . GLU A 1 117 ? -17.949 1.593 10.934 1.00 86.75 117 GLU A N 1
ATOM 959 C CA . GLU A 1 117 ? -18.686 1.272 12.165 1.00 86.75 117 GLU A CA 1
ATOM 960 C C . GLU A 1 117 ? -17.753 1.284 13.384 1.00 86.75 117 GLU A C 1
ATOM 962 O O . GLU A 1 117 ? -18.080 1.885 14.403 1.00 86.75 117 GLU A O 1
ATOM 967 N N . ASP A 1 118 ? -16.558 0.696 13.246 1.00 88.00 118 ASP A N 1
ATOM 968 C CA . ASP A 1 118 ? -15.484 0.783 14.231 1.00 88.00 118 ASP A CA 1
ATOM 969 C C . ASP A 1 118 ? -14.157 1.166 13.558 1.00 88.00 118 ASP A C 1
ATOM 971 O O . ASP A 1 118 ? -13.479 0.371 12.906 1.00 88.00 118 ASP A O 1
ATOM 975 N N . ILE A 1 119 ? -13.754 2.423 13.732 1.00 91.00 119 ILE A N 1
ATOM 976 C CA . ILE A 1 119 ? -12.494 2.942 13.190 1.00 91.00 119 ILE A CA 1
ATOM 977 C C . ILE A 1 119 ? -11.255 2.382 13.908 1.00 91.00 119 ILE A C 1
ATOM 979 O O . ILE A 1 119 ? -10.130 2.503 13.407 1.00 91.00 119 ILE A O 1
ATOM 983 N N . SER A 1 120 ? -11.437 1.753 15.074 1.00 87.38 120 SER A N 1
ATOM 984 C CA . SER A 1 120 ? -10.361 1.100 15.814 1.00 87.38 120 SER A CA 1
ATOM 985 C C . SER A 1 120 ? -9.788 -0.097 15.046 1.00 87.38 120 SER A C 1
ATOM 987 O O . SER A 1 120 ? -8.587 -0.364 15.158 1.00 87.38 120 SER A O 1
ATOM 989 N N . GLU A 1 121 ? -10.580 -0.715 14.161 1.00 87.38 121 GLU A N 1
ATOM 990 C CA . GLU A 1 121 ? -10.153 -1.789 13.253 1.00 87.38 121 GLU A CA 1
ATOM 991 C C . GLU A 1 121 ? -9.049 -1.349 12.277 1.00 87.38 121 GLU A C 1
ATOM 993 O O . GLU A 1 121 ? -8.285 -2.170 11.765 1.00 87.38 121 GLU A O 1
ATOM 998 N N . LEU A 1 122 ? -8.909 -0.041 12.031 1.00 89.94 122 LEU A N 1
ATOM 999 C CA . LEU A 1 122 ? -7.873 0.501 11.147 1.00 89.94 122 LEU A CA 1
ATOM 1000 C C . LEU A 1 122 ? -6.489 0.575 11.811 1.00 89.94 122 LEU A C 1
ATOM 1002 O O . LEU A 1 122 ? -5.498 0.926 11.154 1.00 89.94 122 LEU A O 1
ATOM 1006 N N . GLN A 1 123 ? -6.405 0.276 13.108 1.00 88.44 123 GLN A N 1
ATOM 1007 C CA . GLN A 1 123 ? -5.177 0.374 13.884 1.00 88.44 123 GLN A CA 1
ATOM 1008 C C . GLN A 1 123 ? -4.292 -0.883 13.747 1.00 88.44 123 GLN A C 1
ATOM 1010 O O . GLN A 1 123 ? -4.798 -2.000 13.694 1.00 88.44 123 GLN A O 1
ATOM 1015 N N . PRO A 1 124 ? -2.951 -0.733 13.766 1.00 88.69 124 PRO A N 1
ATOM 1016 C CA . PRO A 1 124 ? -2.216 0.530 13.771 1.00 88.69 124 PRO A CA 1
ATOM 1017 C C . PRO A 1 124 ? -2.184 1.186 12.378 1.00 88.69 124 PRO A C 1
ATOM 1019 O O . PRO A 1 124 ? -1.888 0.536 11.371 1.00 88.69 124 PRO A O 1
ATOM 1022 N N . ILE A 1 125 ? -2.412 2.504 12.331 1.00 90.69 125 ILE A N 1
ATOM 1023 C CA . ILE A 1 125 ? -2.273 3.295 11.094 1.00 90.69 125 ILE A CA 1
ATOM 1024 C C . ILE A 1 125 ? -0.805 3.310 10.657 1.00 90.69 125 ILE A C 1
ATOM 1026 O O . ILE A 1 125 ? -0.471 2.833 9.574 1.00 90.69 125 ILE A O 1
ATOM 1030 N N . ILE A 1 126 ? 0.089 3.767 11.536 1.00 90.12 126 ILE A N 1
ATOM 1031 C CA . ILE A 1 126 ? 1.531 3.799 11.271 1.00 90.12 126 ILE A CA 1
ATOM 1032 C C . ILE A 1 126 ? 2.128 2.394 11.388 1.00 90.12 126 ILE A C 1
ATOM 1034 O O . ILE A 1 126 ? 1.987 1.722 12.411 1.00 90.12 126 ILE A O 1
ATOM 1038 N N . ILE A 1 127 ? 2.845 1.970 10.347 1.00 82.75 127 ILE A N 1
ATOM 1039 C CA . ILE A 1 127 ? 3.543 0.682 10.291 1.00 82.75 127 ILE A CA 1
ATOM 1040 C C . ILE A 1 127 ? 4.872 0.770 11.048 1.00 82.75 127 ILE A C 1
ATOM 1042 O O . ILE A 1 127 ? 5.720 1.581 10.671 1.00 82.75 127 ILE A O 1
ATOM 1046 N N . PRO A 1 128 ? 5.118 -0.078 12.064 1.00 80.12 128 PRO A N 1
ATOM 1047 C CA . PRO A 1 128 ? 6.446 -0.183 12.655 1.00 80.12 128 PRO A CA 1
ATOM 1048 C C . PRO A 1 128 ? 7.482 -0.566 11.592 1.00 80.12 128 PRO A C 1
ATOM 1050 O O . PRO A 1 128 ? 7.244 -1.473 10.801 1.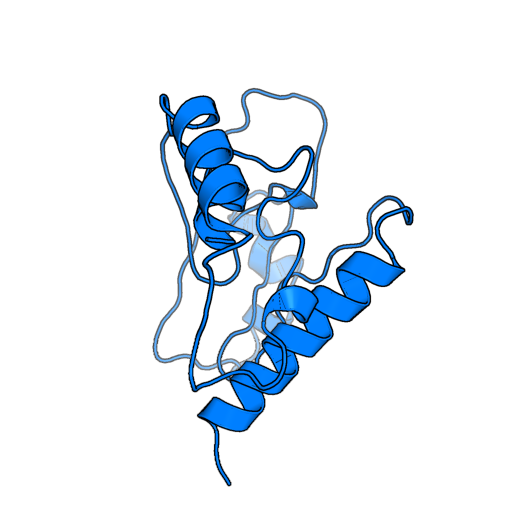00 80.12 128 PRO A O 1
ATOM 1053 N N . ARG A 1 129 ? 8.643 0.103 11.588 1.00 81.19 129 ARG A N 1
ATOM 1054 C CA . ARG A 1 129 ? 9.765 -0.169 10.664 1.00 81.19 129 ARG A CA 1
ATOM 1055 C C . ARG A 1 129 ? 9.444 0.034 9.168 1.00 81.19 129 ARG A C 1
ATOM 1057 O O . ARG A 1 129 ? 10.213 -0.433 8.328 1.00 81.19 129 ARG A O 1
ATOM 1064 N N . GLY A 1 130 ? 8.353 0.721 8.822 1.00 84.38 130 GLY A N 1
ATOM 1065 C CA . GLY A 1 130 ? 8.101 1.171 7.447 1.00 84.38 130 GLY A CA 1
ATOM 1066 C C . GLY A 1 130 ? 9.041 2.311 7.035 1.00 84.38 130 GLY A C 1
ATOM 1067 O O . GLY A 1 130 ? 9.598 2.992 7.897 1.00 84.38 130 GLY A O 1
ATOM 1068 N N . SER A 1 131 ? 9.213 2.536 5.728 1.00 90.31 131 SER A N 1
ATOM 1069 C CA . SER A 1 131 ? 9.830 3.780 5.246 1.00 90.31 131 SER A CA 1
ATOM 1070 C C . SER A 1 131 ? 8.943 4.987 5.558 1.00 90.31 131 SER A C 1
ATOM 1072 O O . SER A 1 131 ? 7.756 4.854 5.868 1.00 90.31 131 SER A O 1
ATOM 1074 N N . ASP A 1 132 ? 9.513 6.178 5.438 1.00 93.19 132 ASP A N 1
ATOM 1075 C CA . ASP A 1 132 ? 8.797 7.450 5.505 1.00 93.19 132 ASP A CA 1
ATOM 1076 C C . ASP A 1 132 ? 7.581 7.503 4.558 1.00 93.19 132 ASP A C 1
ATOM 1078 O O . ASP A 1 132 ? 6.463 7.822 4.957 1.00 93.19 132 ASP A O 1
ATOM 1082 N N . SER A 1 133 ? 7.795 7.061 3.327 1.00 94.62 133 SER A N 1
ATOM 1083 C CA . SER A 1 133 ? 6.837 6.990 2.234 1.00 94.62 133 SER A CA 1
ATOM 1084 C C . SER A 1 133 ? 5.751 5.952 2.524 1.00 94.62 133 SER A C 1
ATOM 1086 O O . SER A 1 133 ? 4.576 6.185 2.258 1.00 94.62 133 SER A O 1
ATOM 1088 N N . ALA A 1 134 ? 6.119 4.822 3.143 1.00 92.69 134 ALA A N 1
ATOM 1089 C CA . ALA A 1 134 ? 5.152 3.827 3.601 1.00 92.69 134 ALA A CA 1
ATOM 1090 C C . ALA A 1 134 ? 4.285 4.370 4.743 1.00 92.69 134 ALA A C 1
ATOM 1092 O O . ALA A 1 134 ? 3.102 4.044 4.823 1.00 92.69 134 ALA A O 1
ATOM 1093 N N . CYS A 1 135 ? 4.856 5.183 5.638 1.00 93.06 135 CYS A N 1
ATOM 1094 C CA . CYS A 1 135 ? 4.086 5.848 6.685 1.00 93.06 135 CYS A CA 1
ATOM 1095 C C . CYS A 1 135 ? 3.091 6.838 6.074 1.00 93.06 135 CYS A C 1
ATOM 1097 O O . CYS A 1 135 ? 1.940 6.837 6.493 1.00 93.06 135 CYS A O 1
ATOM 1099 N N . MET A 1 136 ? 3.507 7.607 5.064 1.00 94.50 136 MET A N 1
ATOM 1100 C CA . MET A 1 136 ? 2.632 8.534 4.341 1.00 94.50 136 MET A CA 1
ATOM 1101 C C . MET A 1 136 ? 1.497 7.816 3.597 1.00 94.50 136 MET A C 1
ATOM 1103 O O . MET A 1 136 ? 0.359 8.230 3.728 1.00 94.50 136 MET A O 1
ATOM 1107 N N . ASP A 1 137 ? 1.765 6.707 2.899 1.00 94.94 137 ASP A N 1
ATOM 1108 C CA . ASP A 1 137 ? 0.725 5.903 2.219 1.00 94.94 137 ASP A CA 1
ATOM 1109 C C . ASP A 1 137 ? -0.356 5.355 3.169 1.00 94.94 137 ASP A C 1
ATOM 1111 O O . ASP A 1 137 ? -1.463 5.032 2.738 1.00 94.94 137 ASP A O 1
ATOM 1115 N N . ASN A 1 138 ? -0.031 5.186 4.456 1.00 91.88 138 ASN A N 1
ATOM 1116 C CA . ASN A 1 138 ? -0.955 4.616 5.434 1.00 91.88 138 ASN A CA 1
ATOM 1117 C C . ASN A 1 138 ? -1.842 5.635 6.150 1.00 91.88 138 ASN A C 1
ATOM 1119 O O . ASN A 1 138 ? -2.808 5.187 6.777 1.00 91.88 138 ASN A O 1
ATOM 1123 N N . VAL A 1 139 ? -1.470 6.916 6.129 1.00 90.25 139 VAL A N 1
ATOM 1124 C CA . VAL A 1 139 ? -2.181 8.027 6.780 1.00 90.25 139 VAL A CA 1
ATOM 1125 C C . VAL A 1 139 ? -3.190 8.608 5.807 1.00 90.25 139 VAL A C 1
ATOM 1127 O O . VAL A 1 139 ? -4.346 8.777 6.247 1.00 90.25 139 VAL A O 1
#

Mean predicted aligned error: 3.93 Å

Secondary structure (DSSP, 8-state):
--HHHHHHHHHHHHHHHHHHTTTSTT---S---SS------S--GGGHHHH-GGGG-TT---S---------S-SS--GGG-S--SS----S--TTHHHHHHHHHHHGGG---TT-S-GGGG---SPTT--HHHHHHH-

Radius of gyration: 16.52 Å; Cα contacts (8 Å, |Δi|>4): 105; chains: 1; bounding box: 46×29×44 Å

Solvent-accessible surface area (backbone atoms only — not comparable to full-atom values): 9304 Å² total; per-residue (Å²): 133,66,63,67,62,49,44,51,49,36,48,45,50,53,42,44,53,47,61,78,43,65,84,46,82,92,70,77,81,66,52,66,53,94,88,53,81,63,87,72,69,100,63,60,79,86,48,48,52,77,74,38,56,64,77,71,37,87,84,70,73,71,98,72,85,85,85,60,86,85,87,72,96,60,89,74,89,56,78,87,70,52,47,49,53,80,84,41,74,80,92,81,80,64,89,57,44,72,59,54,52,51,53,54,60,70,41,57,89,75,62,80,55,98,87,47,96,60,63,71,56,56,54,72,52,67,56,87,93,51,52,60,62,55,36,59,58,48,108

Foldseek 3Di:
DPQVLVQVVQLLVQLLVCVVCVVPPPDDDQERHPQDDDDWDPDDVVCSCVVCVVVVDPVPDDPDDDDDDDDDPDPDDDRLQTDDGHPDDDDDADPCQVVVVVVLVVCVVVDDDPSDPDPCSLPPLADPPYGSRSSVSSD